Protein AF-0000000084360935 (afdb_homodimer)

Solvent-accessible surface area (backbone atoms only — not comparable to full-atom values): 9406 Å² total; per-residue (Å²): 77,41,56,68,52,48,27,50,50,26,14,70,74,56,75,43,52,61,69,54,22,44,42,40,55,52,29,51,56,48,50,53,49,52,37,34,48,72,71,38,45,38,44,32,87,41,52,25,34,38,35,65,45,81,39,73,58,44,78,46,63,41,91,85,79,63,49,80,38,82,40,71,56,43,40,39,69,42,61,46,68,18,66,53,43,36,51,57,45,86,76,42,57,67,53,49,28,52,50,26,13,70,73,56,76,42,51,62,66,55,22,44,40,42,54,52,27,50,54,48,52,53,48,51,36,34,49,72,70,38,44,37,45,31,87,43,54,26,34,39,36,65,44,81,40,72,57,45,77,46,60,40,91,85,80,60,51,80,38,83,39,73,56,42,40,39,66,43,61,46,68,17,66,54,43,35,51,58,45,86

Sequence (180 aa):
MNKNDLIAAVAASTDLSKTDATKAVDGVLDAITGSLKSGDEVRLVGFGTFSVAKRAASTGRNPRTGESIQIPASNQPKFKAGKALKDAVNMNKNDLIAAVAASTDLSKTDATKAVDGVLDAITGSLKSGDEVRLVGFGTFSVAKRAASTGRNPRTGESIQIPASNQPKFKAGKALKDAVN

Structure (mmCIF, N/CA/C/O backbone):
data_AF-0000000084360935-model_v1
#
loop_
_entity.id
_entity.type
_entity.pdbx_description
1 polymer 'DNA-binding protein HU'
#
loop_
_atom_site.group_PDB
_atom_site.id
_atom_site.type_symbol
_atom_site.label_atom_id
_atom_site.label_alt_id
_atom_site.label_comp_id
_atom_site.label_asym_id
_atom_site.label_entity_id
_atom_site.label_seq_id
_atom_site.pdbx_PDB_ins_code
_atom_site.Cartn_x
_atom_site.Cartn_y
_atom_site.Cartn_z
_atom_site.occupancy
_atom_site.B_iso_or_equiv
_atom_site.auth_seq_id
_atom_site.auth_comp_id
_atom_site.auth_asym_id
_atom_site.auth_atom_id
_atom_site.pdbx_PDB_model_num
ATOM 1 N N . MET A 1 1 ? 10.547 1.026 -9.688 1 96.56 1 MET A N 1
ATOM 2 C CA . MET A 1 1 ? 10.023 -0.28 -10.086 1 96.56 1 MET A CA 1
ATOM 3 C C . MET A 1 1 ? 8.602 -0.162 -10.609 1 96.56 1 MET A C 1
ATOM 5 O O . MET A 1 1 ? 7.754 0.483 -9.992 1 96.56 1 MET A O 1
ATOM 9 N N . ASN A 1 2 ? 8.352 -0.55 -11.805 1 98.38 2 ASN A N 1
ATOM 10 C CA . ASN A 1 2 ? 6.992 -0.608 -12.336 1 98.38 2 ASN A CA 1
ATOM 11 C C . ASN A 1 2 ? 6.41 -2.014 -12.219 1 98.38 2 ASN A C 1
ATOM 13 O O . ASN A 1 2 ? 7.027 -2.902 -11.633 1 98.38 2 ASN A O 1
ATOM 17 N N . LYS A 1 3 ? 5.176 -2.209 -12.742 1 98.56 3 LYS A N 1
ATOM 18 C CA . LYS A 1 3 ? 4.484 -3.482 -12.578 1 98.56 3 LYS A CA 1
ATOM 19 C C . LYS A 1 3 ? 5.285 -4.629 -13.195 1 98.56 3 LYS A C 1
ATOM 21 O O . LYS A 1 3 ? 5.406 -5.699 -12.594 1 98.56 3 LYS A O 1
ATOM 26 N N . ASN A 1 4 ? 5.75 -4.375 -14.367 1 98.31 4 ASN A N 1
ATOM 27 C CA . ASN A 1 4 ? 6.531 -5.414 -15.031 1 98.31 4 ASN A CA 1
ATOM 28 C C . ASN A 1 4 ? 7.789 -5.762 -14.242 1 98.31 4 ASN A C 1
ATOM 30 O O . ASN A 1 4 ? 8.18 -6.93 -14.172 1 98.31 4 ASN A O 1
ATOM 34 N N . ASP A 1 5 ? 8.492 -4.727 -13.742 1 98.62 5 ASP A N 1
ATOM 35 C CA . ASP A 1 5 ? 9.648 -4.961 -12.883 1 98.62 5 ASP A CA 1
ATOM 36 C C . ASP A 1 5 ? 9.266 -5.781 -11.656 1 98.62 5 ASP A C 1
ATOM 38 O O . ASP A 1 5 ? 10.008 -6.676 -11.242 1 98.62 5 ASP A O 1
ATOM 42 N N . LEU A 1 6 ? 8.086 -5.418 -11.047 1 98.75 6 LEU A N 1
ATOM 43 C CA . LEU A 1 6 ? 7.605 -6.145 -9.875 1 98.75 6 LEU A CA 1
ATOM 44 C C . LEU A 1 6 ? 7.355 -7.609 -10.211 1 98.75 6 LEU A C 1
ATOM 46 O O . LEU A 1 6 ? 7.766 -8.5 -9.461 1 98.75 6 LEU A O 1
ATOM 50 N N . ILE A 1 7 ? 6.754 -7.82 -11.367 1 98.69 7 ILE A N 1
ATOM 51 C CA . ILE A 1 7 ? 6.473 -9.18 -11.82 1 98.69 7 ILE A CA 1
ATOM 52 C C . ILE A 1 7 ? 7.781 -9.953 -11.977 1 98.69 7 ILE A C 1
ATOM 54 O O . ILE A 1 7 ? 7.891 -11.094 -11.523 1 98.69 7 ILE A O 1
ATOM 58 N N . ALA A 1 8 ? 8.727 -9.32 -12.562 1 98.31 8 ALA A N 1
ATOM 59 C CA . ALA A 1 8 ? 10.023 -9.953 -12.758 1 98.31 8 ALA A CA 1
ATOM 60 C C . ALA A 1 8 ? 10.695 -10.266 -11.43 1 98.31 8 ALA A C 1
ATOM 62 O O . ALA A 1 8 ? 11.297 -11.328 -11.258 1 98.31 8 ALA A O 1
ATOM 63 N N . ALA A 1 9 ? 10.664 -9.391 -10.516 1 98.12 9 ALA A N 1
ATOM 64 C CA . ALA A 1 9 ? 11.258 -9.586 -9.195 1 98.12 9 ALA A CA 1
ATOM 65 C C . ALA A 1 9 ? 10.602 -10.758 -8.461 1 98.12 9 ALA A C 1
ATOM 67 O O . ALA A 1 9 ? 11.281 -11.578 -7.848 1 98.12 9 ALA A O 1
ATOM 68 N N . VAL A 1 10 ? 9.266 -10.781 -8.531 1 98.31 10 VAL A N 1
ATOM 69 C CA . VAL A 1 10 ? 8.523 -11.859 -7.875 1 98.31 10 VAL A CA 1
ATOM 70 C C . VAL A 1 10 ? 8.883 -13.195 -8.516 1 98.31 10 VAL A C 1
ATOM 72 O O . VAL A 1 10 ? 9.156 -14.172 -7.816 1 98.31 10 VAL A O 1
ATOM 75 N N . ALA A 1 11 ? 8.883 -13.211 -9.828 1 98.12 11 ALA A N 1
ATOM 76 C CA . ALA A 1 11 ? 9.227 -14.453 -10.523 1 98.12 11 ALA A CA 1
ATOM 77 C C . ALA A 1 11 ? 10.617 -14.938 -10.125 1 98.12 11 ALA A C 1
ATOM 79 O O . ALA A 1 11 ? 10.812 -16.125 -9.859 1 98.12 11 ALA A O 1
ATOM 80 N N . ALA A 1 12 ? 11.562 -14.055 -10.008 1 97.25 12 ALA A N 1
ATOM 81 C CA . ALA A 1 12 ? 12.953 -14.383 -9.711 1 97.25 12 ALA A CA 1
ATOM 82 C C . ALA A 1 12 ? 13.109 -14.891 -8.281 1 97.25 12 ALA A C 1
ATOM 84 O O . ALA A 1 12 ? 13.891 -15.805 -8.016 1 97.25 12 ALA A O 1
ATOM 85 N N . SER A 1 13 ? 12.328 -14.375 -7.391 1 96.81 13 SER A N 1
ATOM 86 C CA . SER A 1 13 ? 12.539 -14.664 -5.973 1 96.81 13 SER A CA 1
ATOM 87 C C . SER A 1 13 ? 11.711 -15.867 -5.531 1 96.81 13 SER A C 1
ATOM 89 O O . SER A 1 13 ? 11.922 -16.406 -4.441 1 96.81 13 SER A O 1
ATOM 91 N N . THR A 1 14 ? 10.68 -16.359 -6.211 1 94.88 14 THR A N 1
ATOM 92 C CA . THR A 1 14 ? 9.758 -17.406 -5.758 1 94.88 14 THR A CA 1
ATOM 93 C C . THR A 1 14 ? 9.859 -18.641 -6.645 1 94.88 14 THR A C 1
ATOM 95 O O . THR A 1 14 ? 9.281 -19.672 -6.336 1 94.88 14 THR A O 1
ATOM 98 N N . ASP A 1 15 ? 10.492 -18.641 -7.777 1 89.62 15 ASP A N 1
ATOM 99 C CA . ASP A 1 15 ? 10.609 -19.719 -8.758 1 89.62 15 ASP A CA 1
ATOM 100 C C . ASP A 1 15 ? 9.289 -19.922 -9.508 1 89.62 15 ASP A C 1
ATOM 102 O O . ASP A 1 15 ? 8.977 -21.031 -9.945 1 89.62 15 ASP A O 1
ATOM 106 N N . LEU A 1 16 ? 8.406 -19.047 -9.469 1 96.44 16 LEU A N 1
ATOM 107 C CA . LEU A 1 16 ? 7.227 -19.031 -10.32 1 96.44 16 LEU A CA 1
ATOM 108 C C . LEU A 1 16 ? 7.586 -18.625 -11.742 1 96.44 16 LEU A C 1
ATOM 110 O O . LEU A 1 16 ? 8.531 -17.859 -11.953 1 96.44 16 LEU A O 1
ATOM 114 N N . SER A 1 17 ? 6.801 -19.188 -12.672 1 96.62 17 SER A N 1
ATOM 115 C CA . SER A 1 17 ? 6.941 -18.688 -14.039 1 96.62 17 SER A CA 1
ATOM 116 C C . SER A 1 17 ? 6.527 -17.234 -14.141 1 96.62 17 SER A C 1
ATOM 118 O O . SER A 1 17 ? 5.793 -16.734 -13.289 1 96.62 17 SER A O 1
ATOM 120 N N . LYS A 1 18 ? 6.984 -16.562 -15.141 1 97.19 18 LYS A N 1
ATOM 121 C CA . LYS A 1 18 ? 6.59 -15.172 -15.367 1 97.19 18 LYS A CA 1
ATOM 122 C C . LYS A 1 18 ? 5.074 -15.047 -15.492 1 97.19 18 LYS A C 1
ATOM 124 O O . LYS A 1 18 ? 4.484 -14.078 -15.016 1 97.19 18 LYS A O 1
ATOM 129 N N . THR A 1 19 ? 4.547 -16.016 -16.156 1 97.44 19 THR A N 1
ATOM 130 C CA . THR A 1 19 ? 3.098 -16.016 -16.344 1 97.44 19 THR A CA 1
ATOM 131 C C . THR A 1 19 ? 2.393 -16.109 -14.984 1 97.44 19 THR A C 1
ATOM 133 O O . THR A 1 19 ? 1.461 -15.352 -14.711 1 97.44 19 THR A O 1
ATOM 136 N N . ASP A 1 20 ? 2.807 -17 -14.148 1 97.25 20 ASP A N 1
ATOM 137 C CA . ASP A 1 20 ? 2.191 -17.172 -12.836 1 97.25 20 ASP A CA 1
ATOM 138 C C . ASP A 1 20 ? 2.443 -15.961 -11.945 1 97.25 20 ASP A C 1
ATOM 140 O O . ASP A 1 20 ? 1.569 -15.562 -11.172 1 97.25 20 ASP A O 1
ATOM 144 N N . ALA A 1 21 ? 3.65 -15.406 -12.031 1 98.19 21 ALA A N 1
ATOM 145 C CA . ALA A 1 21 ? 3.955 -14.188 -11.297 1 98.19 21 ALA A CA 1
ATOM 146 C C . ALA A 1 21 ? 3.031 -13.047 -11.719 1 98.19 21 ALA A C 1
ATOM 148 O O . ALA A 1 21 ? 2.588 -12.258 -10.883 1 98.19 21 ALA A O 1
ATOM 149 N N . THR A 1 22 ? 2.762 -12.992 -13.023 1 98.44 22 THR A N 1
ATOM 150 C CA . THR A 1 22 ? 1.846 -11.977 -13.531 1 98.44 22 THR A CA 1
ATOM 151 C C . THR A 1 22 ? 0.454 -12.156 -12.93 1 98.44 22 THR A C 1
ATOM 153 O O . THR A 1 22 ? -0.138 -11.195 -12.43 1 98.44 22 THR A O 1
ATOM 156 N N . LYS A 1 23 ? -0.028 -13.375 -12.953 1 98 23 LYS A N 1
ATOM 157 C CA . LYS A 1 23 ? -1.333 -13.672 -12.367 1 98 23 LYS A CA 1
ATOM 158 C C . LYS A 1 23 ? -1.372 -13.312 -10.891 1 98 23 LYS A C 1
ATOM 160 O O . LYS A 1 23 ? -2.361 -12.758 -10.406 1 98 23 LYS A O 1
ATOM 165 N N . ALA A 1 24 ? -0.32 -13.648 -10.203 1 97.88 24 ALA A N 1
ATOM 166 C CA . ALA A 1 24 ? -0.269 -13.438 -8.758 1 97.88 24 ALA A CA 1
ATOM 167 C C . ALA A 1 24 ? -0.246 -11.953 -8.414 1 97.88 24 ALA A C 1
ATOM 169 O O . ALA A 1 24 ? -0.979 -11.5 -7.535 1 97.88 24 ALA A O 1
ATOM 170 N N . VAL A 1 25 ? 0.626 -11.188 -9.086 1 98.62 25 VAL A N 1
ATOM 171 C CA . VAL A 1 25 ? 0.722 -9.75 -8.836 1 98.62 25 VAL A CA 1
ATOM 172 C C . VAL A 1 25 ? -0.626 -9.086 -9.117 1 98.62 25 VAL A C 1
ATOM 174 O O . VAL A 1 25 ? -1.138 -8.336 -8.281 1 98.62 25 VAL A O 1
ATOM 177 N N . ASP A 1 26 ? -1.236 -9.43 -10.242 1 98.38 26 ASP A N 1
ATOM 178 C CA . ASP A 1 26 ? -2.557 -8.891 -10.555 1 98.38 26 ASP A CA 1
ATOM 179 C C . ASP A 1 26 ? -3.586 -9.32 -9.516 1 98.38 26 ASP A C 1
ATOM 181 O O . ASP A 1 26 ? -4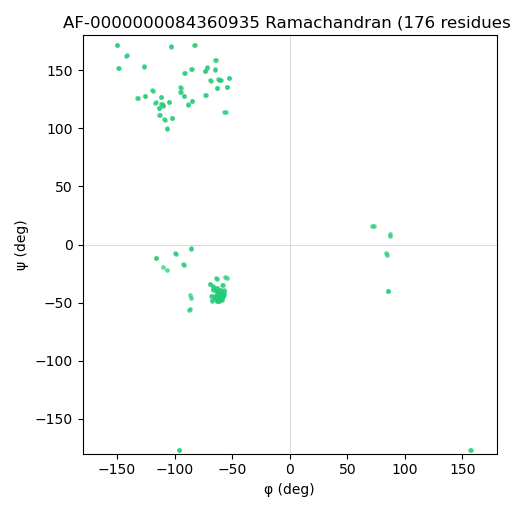.441 -8.523 -9.117 1 98.38 26 ASP A O 1
ATOM 185 N N . GLY A 1 27 ? -3.49 -10.594 -9.109 1 98.38 27 GLY A N 1
ATOM 186 C CA . GLY A 1 27 ? -4.395 -11.109 -8.094 1 98.38 27 GLY A CA 1
ATOM 187 C C . GLY A 1 27 ? -4.305 -10.359 -6.777 1 98.38 27 GLY A C 1
ATOM 188 O O . GLY A 1 27 ? -5.324 -10.117 -6.129 1 98.38 27 GLY A O 1
ATOM 189 N N . VAL A 1 28 ? -3.086 -10.039 -6.344 1 98.75 28 VAL A N 1
ATOM 190 C CA . VAL A 1 28 ? -2.873 -9.305 -5.102 1 98.75 28 VAL A CA 1
ATOM 191 C C . VAL A 1 28 ? -3.504 -7.918 -5.207 1 98.75 28 VAL A C 1
ATOM 193 O O . VAL A 1 28 ? -4.27 -7.508 -4.328 1 98.75 28 VAL A O 1
ATOM 196 N N . LEU A 1 29 ? -3.225 -7.203 -6.316 1 98.75 29 LEU A N 1
ATOM 197 C CA . LEU A 1 29 ? -3.748 -5.852 -6.5 1 98.75 29 LEU A CA 1
ATOM 198 C C . LEU A 1 29 ? -5.27 -5.867 -6.582 1 98.75 29 LEU A C 1
ATOM 200 O O . LEU A 1 29 ? -5.938 -5.023 -5.98 1 98.75 29 LEU A O 1
ATOM 204 N N . ASP A 1 30 ? -5.824 -6.855 -7.254 1 98.44 30 ASP A N 1
ATOM 205 C CA . ASP A 1 30 ? -7.27 -6.977 -7.398 1 98.44 30 ASP A CA 1
ATOM 206 C C . ASP A 1 30 ? -7.934 -7.297 -6.059 1 98.44 30 ASP A C 1
ATOM 208 O O . ASP A 1 30 ? -9 -6.77 -5.75 1 98.44 30 ASP A O 1
ATOM 212 N N . ALA A 1 31 ? -7.344 -8.211 -5.332 1 98.56 31 ALA A N 1
ATOM 213 C CA . ALA A 1 31 ? -7.914 -8.602 -4.043 1 98.56 31 ALA A CA 1
ATOM 214 C C . ALA A 1 31 ? -7.941 -7.426 -3.074 1 98.56 31 ALA A C 1
ATOM 216 O O . ALA A 1 31 ? -8.93 -7.223 -2.363 1 98.56 31 ALA A O 1
ATOM 217 N N . ILE A 1 32 ? -6.863 -6.621 -3.033 1 98.81 32 ILE A N 1
ATOM 218 C CA . ILE A 1 32 ? -6.824 -5.449 -2.168 1 98.81 32 ILE A CA 1
ATOM 219 C C . ILE A 1 32 ? -7.883 -4.441 -2.615 1 98.81 32 ILE A C 1
ATOM 221 O O . ILE A 1 32 ? -8.648 -3.93 -1.796 1 98.81 32 ILE A O 1
ATOM 225 N N . THR A 1 33 ? -7.934 -4.238 -3.961 1 98.75 33 THR A N 1
ATOM 226 C CA . THR A 1 33 ? -8.914 -3.314 -4.512 1 98.75 33 THR A CA 1
ATOM 227 C C . THR A 1 33 ? -10.336 -3.754 -4.152 1 98.75 33 THR A C 1
ATOM 229 O O . THR A 1 33 ? -11.148 -2.939 -3.719 1 98.75 33 THR A O 1
ATOM 232 N N . GLY A 1 34 ? -10.617 -5.012 -4.336 1 98.38 34 GLY A N 1
ATOM 233 C CA . GLY A 1 34 ? -11.93 -5.547 -4.02 1 98.38 34 GLY A CA 1
ATOM 234 C C . GLY A 1 34 ? -12.312 -5.375 -2.562 1 98.38 34 GLY A C 1
ATOM 235 O O . GLY A 1 34 ? -13.453 -5.027 -2.248 1 98.38 34 GLY A O 1
ATOM 236 N N . SER A 1 35 ? -11.398 -5.695 -1.677 1 98.62 35 SER A N 1
ATOM 237 C CA . SER A 1 35 ? -11.648 -5.539 -0.246 1 98.62 35 SER A CA 1
ATOM 238 C C . SER A 1 35 ? -11.977 -4.094 0.105 1 98.62 35 SER A C 1
ATOM 240 O O . SER A 1 35 ? -12.938 -3.828 0.826 1 98.62 35 SER A O 1
ATOM 242 N N . LEU A 1 36 ? -11.211 -3.111 -0.412 1 98.62 36 LEU A N 1
ATOM 243 C CA . LEU A 1 36 ? -11.422 -1.697 -0.126 1 98.62 36 LEU A CA 1
ATOM 244 C C . LEU A 1 36 ? -12.75 -1.218 -0.718 1 98.62 36 LEU A C 1
ATOM 246 O O . LEU A 1 36 ? -13.43 -0.381 -0.124 1 98.62 36 LEU A O 1
ATOM 250 N N . LYS A 1 37 ? -13.07 -1.756 -1.896 1 98.06 37 LYS A N 1
ATOM 251 C CA . LYS A 1 37 ? -14.344 -1.42 -2.523 1 98.06 37 LYS A CA 1
ATOM 252 C C . LYS A 1 37 ? -15.516 -1.772 -1.611 1 98.06 37 LYS A C 1
ATOM 254 O O . LYS A 1 37 ? -16.516 -1.058 -1.577 1 98.06 37 LYS A O 1
ATOM 259 N N . SER A 1 38 ? -15.32 -2.834 -0.901 1 97.12 38 SER A N 1
ATOM 260 C CA . SER A 1 38 ? -16.375 -3.312 -0.011 1 97.12 38 SER A CA 1
ATOM 261 C C . SER A 1 38 ? -16.312 -2.611 1.343 1 97.12 38 SER A C 1
ATOM 263 O O . SER A 1 38 ? -17.109 -2.916 2.24 1 97.12 38 SER A O 1
ATOM 265 N N . GLY A 1 39 ? -15.312 -1.753 1.528 1 95.94 39 GLY A N 1
ATOM 266 C CA . GLY A 1 39 ? -15.172 -1.011 2.77 1 95.94 39 GLY A CA 1
ATOM 267 C C . GLY A 1 39 ? -14.383 -1.765 3.83 1 95.94 39 GLY A C 1
ATOM 268 O O . GLY A 1 39 ? -14.336 -1.345 4.988 1 95.94 39 GLY A O 1
ATOM 269 N N . ASP A 1 40 ? -13.805 -2.916 3.436 1 97.56 40 ASP A N 1
ATOM 270 C CA . ASP A 1 40 ? -13.039 -3.736 4.371 1 97.56 40 ASP A CA 1
ATOM 271 C C . ASP A 1 40 ? -11.562 -3.348 4.363 1 97.56 40 ASP A C 1
ATOM 273 O O . ASP A 1 40 ? -11.008 -3.01 3.312 1 97.56 40 ASP A O 1
ATOM 277 N N . GLU A 1 41 ? -10.914 -3.475 5.5 1 98.5 41 GLU A N 1
ATOM 278 C CA . GLU A 1 41 ? -9.484 -3.219 5.605 1 98.5 41 GLU A CA 1
ATOM 279 C C . GLU A 1 41 ? -8.672 -4.457 5.23 1 98.5 41 GLU A C 1
ATOM 281 O O . GLU A 1 41 ? -9.164 -5.582 5.328 1 98.5 41 GLU A O 1
ATOM 286 N N . VAL A 1 42 ? -7.488 -4.195 4.727 1 98.88 42 VAL A N 1
ATOM 287 C CA . VAL A 1 42 ? -6.5 -5.246 4.492 1 98.88 42 VAL A CA 1
ATOM 288 C C . VAL A 1 42 ? -5.309 -5.051 5.422 1 98.88 42 VAL A C 1
ATOM 290 O O . VAL A 1 42 ? -4.57 -4.07 5.301 1 98.88 42 VAL A O 1
ATOM 293 N N . ARG A 1 43 ? -5.207 -5.977 6.348 1 98.88 43 ARG A N 1
ATOM 294 C CA . ARG A 1 43 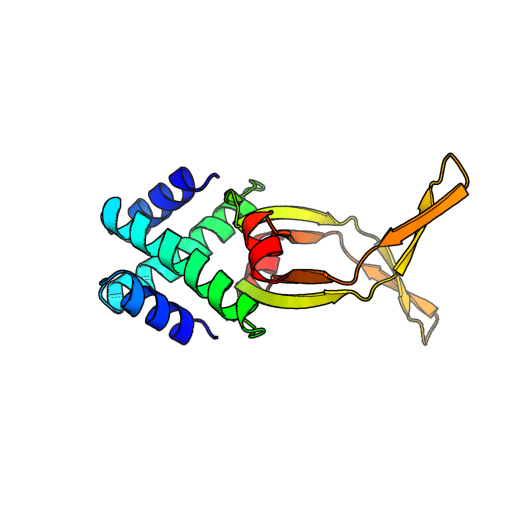? -4.152 -5.855 7.352 1 98.88 43 ARG A CA 1
ATOM 295 C C . ARG A 1 43 ? -3.061 -6.895 7.121 1 98.88 43 ARG A C 1
ATOM 297 O O . ARG A 1 43 ? -3.268 -8.086 7.363 1 98.88 43 ARG A O 1
ATOM 304 N N . LEU A 1 44 ? -1.941 -6.441 6.656 1 98.81 44 LEU A N 1
ATOM 305 C CA . LEU A 1 44 ? -0.77 -7.285 6.441 1 98.81 44 LEU A CA 1
ATOM 306 C C . LEU A 1 44 ? 0.298 -7.012 7.496 1 98.81 44 LEU A C 1
ATOM 308 O O . LEU A 1 44 ? 1.061 -6.051 7.375 1 98.81 44 LEU A O 1
ATOM 312 N N . VAL A 1 45 ? 0.338 -7.867 8.477 1 97.62 45 VAL A N 1
ATOM 313 C CA . VAL A 1 45 ? 1.185 -7.656 9.648 1 97.62 45 VAL A CA 1
ATOM 314 C C . VAL A 1 45 ? 2.627 -7.422 9.203 1 97.62 45 VAL A C 1
ATOM 316 O O . VAL A 1 45 ? 3.152 -8.156 8.367 1 97.62 45 VAL A O 1
ATOM 319 N N . GLY A 1 46 ? 3.27 -6.398 9.828 1 98.19 46 GLY A N 1
ATOM 320 C CA . GLY A 1 46 ? 4.637 -6.031 9.484 1 98.19 46 GLY A CA 1
ATOM 321 C C . GLY A 1 46 ? 4.727 -5.082 8.305 1 98.19 46 GLY A C 1
ATOM 322 O O . GLY A 1 46 ? 5.562 -4.176 8.297 1 98.19 46 GLY A O 1
ATOM 323 N N . PHE A 1 47 ? 3.885 -5.312 7.277 1 98.69 47 PHE A N 1
ATOM 324 C CA . PHE A 1 47 ? 3.938 -4.531 6.047 1 98.69 47 PHE A CA 1
ATOM 325 C C . PHE A 1 47 ? 3.092 -3.271 6.168 1 98.69 47 PHE A C 1
ATOM 327 O O . PHE A 1 47 ? 3.594 -2.16 5.98 1 98.69 47 PHE A O 1
ATOM 334 N N . GLY A 1 48 ? 1.78 -3.527 6.52 1 98.81 48 GLY A N 1
ATOM 335 C CA . GLY A 1 48 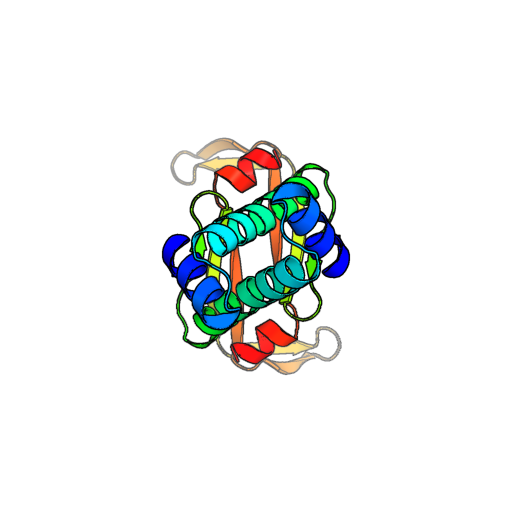? 0.936 -2.357 6.691 1 98.81 48 GLY A CA 1
ATOM 336 C C . GLY A 1 48 ? -0.541 -2.654 6.516 1 98.81 48 GLY A C 1
ATOM 337 O O . GLY A 1 48 ? -0.932 -3.814 6.363 1 98.81 48 GLY A O 1
ATOM 338 N N . THR A 1 49 ? -1.344 -1.588 6.598 1 98.94 49 THR A N 1
ATOM 339 C CA . THR A 1 49 ? -2.797 -1.706 6.527 1 98.94 49 THR A CA 1
ATOM 340 C C . THR A 1 49 ? -3.359 -0.802 5.434 1 98.94 49 THR A C 1
ATOM 342 O O . THR A 1 49 ? -3.01 0.378 5.355 1 98.94 49 THR A O 1
ATOM 345 N N . PHE A 1 50 ? -4.145 -1.335 4.559 1 98.88 50 PHE A N 1
ATOM 346 C CA . PHE A 1 50 ? -4.945 -0.575 3.605 1 98.88 50 PHE A CA 1
ATOM 347 C C . PHE A 1 50 ? -6.359 -0.355 4.141 1 98.88 50 PHE A C 1
ATOM 349 O O . PHE A 1 50 ? -6.977 -1.278 4.676 1 98.88 50 PHE A O 1
ATOM 356 N N . SER A 1 51 ? -6.852 0.79 4.027 1 98.75 51 SER A N 1
ATOM 357 C CA . SER A 1 51 ? -8.203 1.12 4.453 1 98.75 51 SER A CA 1
ATOM 358 C C . SER A 1 51 ? -8.789 2.244 3.604 1 98.75 51 SER A C 1
ATOM 360 O O . SER A 1 51 ? -8.125 2.762 2.703 1 98.75 51 SER A O 1
ATOM 362 N N . VAL A 1 52 ? -10.078 2.512 3.803 1 98.56 52 VAL A N 1
ATOM 363 C CA . VAL A 1 52 ? -10.758 3.6 3.107 1 98.56 52 VAL A CA 1
ATOM 364 C C . VAL A 1 52 ? -11.117 4.699 4.102 1 98.56 52 VAL A C 1
ATOM 366 O O . VAL A 1 52 ? -11.75 4.438 5.125 1 98.56 52 VAL A O 1
ATOM 369 N N . ALA A 1 53 ? -10.609 5.863 3.846 1 97.62 53 ALA A N 1
ATOM 370 C CA . ALA A 1 53 ? -10.984 7.023 4.645 1 97.62 53 ALA A CA 1
ATOM 371 C C . ALA A 1 53 ? -12.117 7.805 3.98 1 97.62 53 ALA A C 1
ATOM 373 O O . ALA A 1 53 ? -12.062 8.086 2.783 1 97.62 53 ALA A O 1
ATOM 374 N N . LYS A 1 54 ? -13.156 8.133 4.727 1 96.81 54 LYS A N 1
ATOM 375 C CA . LYS A 1 54 ? -14.258 8.938 4.219 1 96.81 54 LYS A CA 1
ATOM 376 C C . LYS A 1 54 ? -13.984 10.43 4.402 1 96.81 54 LYS A C 1
ATOM 378 O O . LYS A 1 54 ? -13.641 10.875 5.5 1 96.81 54 LYS A O 1
ATOM 383 N N . ARG A 1 55 ? -13.992 11.039 3.246 1 95.69 55 ARG A N 1
ATOM 384 C CA . ARG A 1 55 ? -13.828 12.484 3.266 1 95.69 55 ARG A CA 1
ATOM 385 C C . ARG A 1 55 ? -15.156 13.188 2.994 1 95.69 55 ARG A C 1
ATOM 387 O O . ARG A 1 55 ? -15.805 12.938 1.975 1 95.69 55 ARG A O 1
ATOM 394 N N . ALA A 1 56 ? -15.578 14.023 3.898 1 96.5 56 ALA A N 1
ATOM 395 C CA . ALA A 1 56 ? -16.844 14.742 3.762 1 96.5 56 ALA A CA 1
ATOM 396 C C . ALA A 1 56 ? -16.75 15.828 2.693 1 96.5 56 ALA A C 1
ATOM 398 O O . ALA A 1 56 ? -15.656 16.344 2.414 1 96.5 56 ALA A O 1
ATOM 399 N N . ALA A 1 57 ? -17.969 16.078 2.123 1 96.62 57 ALA A N 1
ATOM 400 C CA . ALA A 1 57 ? -18.016 17.219 1.215 1 96.62 57 ALA A CA 1
ATOM 401 C C . ALA A 1 57 ? -17.641 18.516 1.934 1 96.62 57 ALA A C 1
ATOM 403 O O . ALA A 1 57 ? -17.906 18.672 3.127 1 96.62 57 ALA A O 1
ATOM 404 N N . SER A 1 58 ? -16.938 19.281 1.202 1 95.94 58 SER A N 1
ATOM 405 C CA . SER A 1 58 ? -16.531 20.562 1.764 1 95.94 58 SER A CA 1
ATOM 406 C C . SER A 1 58 ? -16.594 21.672 0.716 1 95.94 58 SER A C 1
ATOM 408 O O . SER A 1 58 ? -16.953 21.422 -0.436 1 95.94 58 SER A O 1
ATOM 410 N N . THR A 1 59 ? -16.578 22.875 1.265 1 94.62 59 THR A N 1
ATOM 411 C CA . THR A 1 59 ? -16.562 24.031 0.361 1 94.62 59 THR A CA 1
ATOM 412 C C . THR A 1 59 ? -15.242 24.781 0.48 1 94.62 59 THR A C 1
ATOM 414 O O . THR A 1 59 ? -14.797 25.094 1.587 1 94.62 59 THR A O 1
ATOM 417 N N . GLY A 1 60 ? -14.531 24.781 -0.679 1 92.88 60 GLY A N 1
ATOM 418 C CA . GLY A 1 60 ? -13.32 25.578 -0.725 1 92.88 60 GLY A CA 1
ATOM 419 C C . GLY A 1 60 ? -13.492 26.875 -1.491 1 92.88 60 GLY A C 1
ATOM 420 O O . GLY A 1 60 ? -14.609 27.219 -1.891 1 92.88 60 GLY A O 1
ATOM 421 N N . ARG A 1 61 ? -12.352 27.781 -1.348 1 93.5 61 ARG A N 1
ATOM 422 C CA . ARG A 1 61 ? -12.367 29.016 -2.105 1 93.5 61 ARG A CA 1
ATOM 423 C C . ARG A 1 61 ? -11.188 29.094 -3.068 1 93.5 61 ARG A C 1
ATOM 425 O O . ARG A 1 61 ? -10.094 28.594 -2.764 1 93.5 61 ARG A O 1
ATOM 432 N N . ASN A 1 62 ? -11.344 29.453 -4.402 1 93.19 62 ASN A N 1
ATOM 433 C CA . ASN A 1 62 ? -10.25 29.75 -5.328 1 93.19 62 ASN A CA 1
ATOM 434 C C . ASN A 1 62 ? -9.344 30.844 -4.793 1 93.19 62 ASN A C 1
ATOM 436 O O . ASN A 1 62 ? -9.797 31.969 -4.559 1 93.19 62 ASN A O 1
ATOM 440 N N . PRO A 1 63 ? -8.102 30.484 -4.5 1 90.69 63 PRO A N 1
ATOM 441 C CA . PRO A 1 63 ? -7.215 31.484 -3.887 1 90.69 63 PRO A CA 1
ATOM 442 C C . PRO A 1 63 ? -7.094 32.75 -4.719 1 90.69 63 PRO A C 1
ATOM 444 O O . PRO A 1 63 ? -6.816 33.844 -4.172 1 90.69 63 PRO A O 1
ATOM 447 N N . ARG A 1 64 ? -7.27 32.562 -5.984 1 95 64 ARG A N 1
ATOM 448 C CA . ARG A 1 64 ? -7.062 33.688 -6.891 1 95 64 ARG A CA 1
ATOM 449 C C . ARG A 1 64 ? -8.328 34.5 -7.023 1 95 64 ARG A C 1
ATOM 451 O O . ARG A 1 64 ? -8.273 35.75 -7.023 1 95 64 ARG A O 1
ATOM 458 N N . THR A 1 65 ? -9.547 34.094 -7.168 1 94.56 65 THR A N 1
ATOM 459 C CA . THR A 1 65 ? -10.766 34.812 -7.527 1 94.56 65 THR A CA 1
ATOM 460 C C . THR A 1 65 ? -11.695 34.906 -6.324 1 94.56 65 THR A C 1
ATOM 462 O O . THR A 1 65 ? -12.633 35.719 -6.336 1 94.56 65 THR A O 1
ATOM 465 N N . GLY A 1 66 ? -11.562 34.094 -5.316 1 93.25 66 GLY A N 1
ATOM 466 C CA . GLY A 1 66 ? -12.414 34.062 -4.145 1 93.25 66 GLY A CA 1
ATOM 467 C C . GLY A 1 66 ? -13.688 33.25 -4.352 1 93.25 66 GLY A C 1
ATOM 468 O O . GLY A 1 66 ? -14.492 33.125 -3.43 1 93.25 66 GLY A O 1
ATOM 469 N N . GLU A 1 67 ? -13.945 32.812 -5.582 1 94.06 67 GLU A N 1
ATOM 470 C CA . GLU A 1 67 ? -15.148 32.062 -5.883 1 94.06 67 GLU A CA 1
ATOM 471 C C . GLU A 1 67 ? -15.172 30.734 -5.102 1 94.06 67 GLU A C 1
ATOM 473 O O . GLU A 1 67 ? -14.141 30.109 -4.914 1 94.06 67 GLU A O 1
ATOM 478 N N . SER A 1 68 ? -16.5 30.375 -4.629 1 94.25 68 SER A N 1
ATOM 479 C CA . SER A 1 68 ? -16.688 29.125 -3.893 1 94.25 68 SER A CA 1
ATOM 480 C C . SER A 1 68 ? -16.594 27.922 -4.82 1 94.25 68 SER A C 1
ATOM 482 O O . SER A 1 68 ? -17.125 27.953 -5.934 1 94.25 68 SER A O 1
ATOM 484 N N . ILE A 1 69 ? -15.734 26.938 -4.434 1 94.12 69 ILE A N 1
ATOM 485 C CA . ILE A 1 69 ? -15.641 25.656 -5.125 1 94.12 69 ILE A CA 1
ATOM 486 C C . ILE A 1 69 ? -16.156 24.547 -4.219 1 94.12 69 ILE A C 1
ATOM 488 O O . ILE A 1 69 ? -15.773 24.453 -3.053 1 94.12 69 ILE A O 1
ATOM 492 N N . GLN A 1 70 ? -17.109 23.766 -4.785 1 94.44 70 GLN A N 1
ATOM 493 C CA . GLN A 1 70 ? -17.641 22.625 -4.047 1 94.44 70 GLN A CA 1
ATOM 494 C C . GLN A 1 70 ? -16.75 21.391 -4.23 1 94.44 70 GLN A C 1
ATOM 496 O O . GLN A 1 70 ? -16.453 21 -5.359 1 94.44 70 GLN A O 1
ATOM 501 N N . ILE A 1 71 ? -16.281 20.844 -3.115 1 93.38 71 ILE A N 1
ATOM 502 C CA . ILE A 1 71 ? -15.539 19.594 -3.109 1 93.38 71 ILE A CA 1
ATOM 503 C C . ILE A 1 71 ? -16.438 18.453 -2.641 1 93.38 71 ILE A C 1
ATOM 505 O O . ILE A 1 71 ? -16.859 18.406 -1.479 1 93.38 71 ILE A O 1
ATOM 509 N N . PRO A 1 72 ? -16.766 17.641 -3.566 1 95.19 72 PRO A N 1
ATOM 510 C CA . PRO A 1 72 ? -17.703 16.562 -3.201 1 95.19 72 PRO A CA 1
ATOM 511 C C . PRO A 1 72 ? -17.109 15.594 -2.176 1 95.19 72 PRO A C 1
ATOM 513 O O . PRO A 1 72 ? -15.891 15.492 -2.055 1 95.19 72 PRO A O 1
ATOM 516 N N . ALA A 1 73 ? -18.016 15.031 -1.369 1 97.19 73 ALA A N 1
ATOM 517 C CA . ALA A 1 73 ? -17.594 13.938 -0.511 1 97.19 73 ALA A CA 1
ATOM 518 C C . ALA A 1 73 ? -16.891 12.844 -1.323 1 97.19 73 ALA A C 1
ATOM 520 O O . ALA A 1 73 ? -17.219 12.641 -2.498 1 97.19 73 ALA A O 1
ATOM 521 N N . SER A 1 74 ? -15.852 12.242 -0.696 1 96.88 74 SER A N 1
ATOM 522 C CA . SER A 1 74 ? -15.148 11.18 -1.415 1 96.88 74 SER A CA 1
ATOM 523 C C . SER A 1 74 ? -14.594 10.133 -0.454 1 96.88 74 SER A C 1
ATOM 525 O O . SER A 1 74 ? -14.453 10.398 0.743 1 96.88 74 SER A O 1
ATOM 527 N N . ASN A 1 75 ? -14.477 8.914 -0.951 1 97.69 75 ASN A N 1
ATOM 528 C CA . ASN A 1 75 ? -13.719 7.852 -0.292 1 97.69 75 ASN A CA 1
ATOM 529 C C . ASN A 1 75 ? -12.273 7.809 -0.779 1 97.69 75 ASN A C 1
ATOM 531 O O . ASN A 1 75 ? -12.023 7.84 -1.984 1 97.69 75 ASN A O 1
ATOM 535 N N . GLN A 1 76 ? -11.391 7.824 0.187 1 97.5 76 GLN A N 1
ATOM 536 C CA . GLN A 1 76 ? -9.984 7.828 -0.181 1 97.5 76 GLN A CA 1
ATOM 537 C C . GLN A 1 76 ? -9.281 6.562 0.315 1 97.5 76 GLN A C 1
ATOM 539 O O . GLN A 1 76 ? -9.289 6.273 1.514 1 97.5 76 GLN A O 1
ATOM 544 N N . PRO A 1 77 ? -8.664 5.762 -0.589 1 98.62 77 PRO A N 1
ATOM 545 C CA . PRO A 1 77 ? -7.801 4.68 -0.108 1 98.62 77 PRO A CA 1
ATOM 546 C C . PRO A 1 77 ? -6.594 5.195 0.669 1 98.62 77 PRO A C 1
ATOM 548 O O . PRO A 1 77 ? -5.945 6.156 0.247 1 98.62 77 PRO A O 1
ATOM 551 N N . LYS A 1 78 ? -6.305 4.578 1.812 1 98 78 LYS A N 1
ATOM 552 C CA . LYS A 1 78 ? -5.176 4.93 2.67 1 98 78 LYS A CA 1
ATOM 553 C C . LYS A 1 78 ? -4.309 3.713 2.967 1 98 78 LYS A C 1
ATOM 555 O O . LYS A 1 78 ? -4.785 2.578 2.924 1 98 78 LYS A O 1
ATOM 560 N N . PHE A 1 79 ? -3.059 4.008 3.225 1 98.81 79 PHE A N 1
ATOM 561 C CA . PHE A 1 79 ? -2.115 2.979 3.65 1 98.81 79 PHE A CA 1
ATOM 562 C C . PHE A 1 79 ? -1.324 3.441 4.867 1 98.81 79 PHE A C 1
ATOM 564 O O . PHE A 1 79 ? -0.767 4.543 4.871 1 98.81 79 PHE A O 1
ATOM 571 N N . LYS A 1 80 ? -1.37 2.619 5.867 1 98.44 80 LYS A N 1
ATOM 572 C CA . LYS A 1 80 ? -0.533 2.828 7.047 1 98.44 80 LYS A CA 1
ATOM 573 C C . LYS A 1 80 ? 0.567 1.775 7.133 1 98.44 80 LYS A C 1
ATOM 575 O O . LYS A 1 80 ? 0.284 0.588 7.305 1 98.44 80 LYS A O 1
ATOM 580 N N . ALA A 1 81 ? 1.799 2.213 7.117 1 98.75 81 ALA A N 1
ATOM 581 C CA . ALA A 1 81 ? 2.928 1.286 7.109 1 98.75 81 ALA A CA 1
ATOM 582 C C . ALA A 1 81 ? 3.041 0.552 8.445 1 98.75 81 ALA A C 1
ATOM 584 O O . ALA A 1 81 ? 2.842 1.146 9.508 1 98.75 81 ALA A O 1
ATOM 585 N N . GLY A 1 82 ? 3.381 -0.712 8.328 1 98.44 82 GLY A N 1
ATOM 586 C CA . GLY A 1 82 ? 3.625 -1.511 9.523 1 98.44 82 GLY A CA 1
ATOM 587 C C . GLY A 1 82 ? 5.023 -1.341 10.078 1 98.44 82 GLY A C 1
ATOM 588 O O . GLY A 1 82 ? 5.887 -0.735 9.438 1 98.44 82 GLY A O 1
ATOM 589 N N . LYS A 1 83 ? 5.242 -1.883 11.211 1 98 83 LYS A N 1
ATOM 590 C CA . LYS A 1 83 ? 6.496 -1.69 11.93 1 98 83 LYS A CA 1
ATOM 591 C C . LYS A 1 83 ? 7.676 -2.23 11.125 1 98 83 LYS A C 1
ATOM 593 O O . LYS A 1 83 ? 8.719 -1.582 11.031 1 98 83 LYS A O 1
ATOM 598 N N . ALA A 1 84 ? 7.547 -3.439 10.617 1 98.44 84 ALA A N 1
ATOM 599 C CA . ALA A 1 84 ? 8.656 -4.066 9.906 1 98.44 84 ALA A CA 1
ATOM 600 C C . ALA A 1 84 ? 9.031 -3.268 8.664 1 98.44 84 ALA A C 1
ATOM 602 O O . ALA A 1 84 ? 10.219 -3.133 8.336 1 98.44 84 ALA A O 1
ATOM 603 N N . LEU A 1 85 ? 8.055 -2.785 7.949 1 98.69 85 LEU A N 1
ATOM 604 C CA . LEU A 1 85 ? 8.328 -1.967 6.773 1 98.69 85 LEU A CA 1
ATOM 605 C C . LEU A 1 85 ? 9 -0.657 7.168 1 98.69 85 LEU A C 1
ATOM 607 O O . LEU A 1 85 ? 9.969 -0.229 6.527 1 98.69 85 LEU A O 1
ATOM 611 N N . LYS A 1 86 ? 8.484 0.008 8.211 1 98.19 86 LYS A N 1
ATOM 612 C CA . LYS A 1 86 ? 9.094 1.234 8.711 1 98.19 86 LYS A CA 1
ATOM 613 C C . LYS A 1 86 ? 10.547 0.996 9.117 1 98.19 86 LYS A C 1
ATOM 615 O O . LYS A 1 86 ? 11.43 1.798 8.789 1 98.19 86 LYS A O 1
ATOM 620 N N . ASP A 1 87 ? 10.812 -0.105 9.812 1 98 87 ASP A N 1
ATOM 621 C CA . ASP A 1 87 ? 12.164 -0.444 10.227 1 98 87 ASP A CA 1
ATOM 622 C C . ASP A 1 87 ? 13.07 -0.684 9.016 1 98 87 ASP A C 1
ATOM 624 O O . ASP A 1 87 ? 14.25 -0.33 9.031 1 98 87 ASP A O 1
ATOM 628 N N . ALA A 1 88 ? 12.539 -1.271 8.039 1 98.06 88 ALA A N 1
ATOM 629 C CA . ALA A 1 88 ? 13.312 -1.623 6.848 1 98.06 88 ALA A CA 1
ATOM 630 C C . ALA A 1 88 ? 13.836 -0.375 6.145 1 98.06 88 ALA A C 1
ATOM 632 O O . ALA A 1 88 ? 14.891 -0.411 5.512 1 98.06 88 ALA A O 1
ATOM 633 N N . VAL A 1 89 ? 13.109 0.719 6.266 1 98 89 VAL A N 1
ATOM 634 C CA . VAL A 1 89 ? 13.508 1.893 5.496 1 98 89 VAL A CA 1
ATOM 635 C C . VAL A 1 89 ? 14.297 2.852 6.387 1 98 89 VAL A C 1
ATOM 637 O O . VAL A 1 89 ? 14.656 3.951 5.957 1 98 89 VAL A O 1
ATOM 640 N N . ASN A 1 90 ? 14.344 2.568 7.652 1 95.75 90 ASN A N 1
ATOM 641 C CA . ASN A 1 90 ? 15.109 3.395 8.578 1 95.75 90 ASN A CA 1
ATOM 642 C C . ASN A 1 90 ? 16.375 2.682 9.047 1 95.75 90 ASN A C 1
ATOM 644 O O . ASN A 1 90 ? 16.422 1.451 9.078 1 95.75 90 ASN A O 1
ATOM 648 N N . MET B 1 1 ? -9.438 -8.234 5.816 1 96.69 1 MET B N 1
ATOM 649 C CA . MET B 1 1 ? -8.656 -9.273 5.164 1 96.69 1 MET B CA 1
ATOM 650 C C . MET B 1 1 ? -7.238 -9.32 5.727 1 96.69 1 MET B C 1
ATOM 652 O O . MET B 1 1 ? -6.582 -8.289 5.855 1 96.69 1 MET B O 1
ATOM 656 N N . ASN B 1 2 ? -6.828 -10.422 6.262 1 98.38 2 ASN B N 1
ATOM 657 C CA . ASN B 1 2 ? -5.445 -10.594 6.684 1 98.38 2 ASN B CA 1
ATOM 658 C C . ASN B 1 2 ? -4.621 -11.312 5.613 1 98.38 2 ASN B C 1
ATOM 660 O O . ASN B 1 2 ? -5.113 -11.57 4.516 1 98.38 2 ASN B O 1
ATOM 664 N N . LYS B 1 3 ? -3.33 -11.594 5.918 1 98.56 3 LYS B N 1
ATOM 665 C CA . LYS B 1 3 ? -2.43 -12.164 4.922 1 98.56 3 LYS B CA 1
ATOM 666 C C . LYS B 1 3 ? -2.947 -13.508 4.414 1 98.56 3 LYS B C 1
ATOM 668 O O . LYS B 1 3 ? -2.916 -13.773 3.211 1 98.56 3 LYS B O 1
ATOM 673 N N . ASN B 1 4 ? -3.35 -14.305 5.324 1 98.38 4 ASN B N 1
ATOM 674 C CA . ASN B 1 4 ? -3.865 -15.609 4.934 1 98.38 4 ASN B CA 1
ATOM 675 C C . ASN B 1 4 ? -5.102 -15.484 4.047 1 98.38 4 ASN B C 1
ATOM 677 O O . ASN B 1 4 ? -5.27 -16.25 3.1 1 98.38 4 ASN B O 1
ATOM 681 N N . ASP B 1 5 ? -6.016 -14.586 4.43 1 98.62 5 ASP B N 1
ATOM 682 C CA . ASP B 1 5 ? -7.176 -14.312 3.588 1 98.62 5 ASP B CA 1
ATOM 683 C C . ASP B 1 5 ? -6.754 -13.859 2.195 1 98.62 5 ASP B C 1
ATOM 685 O O . ASP B 1 5 ? -7.348 -14.266 1.194 1 98.62 5 ASP B O 1
ATOM 689 N N . LEU B 1 6 ? -5.723 -12.953 2.162 1 98.75 6 LEU B N 1
ATOM 690 C CA . LEU B 1 6 ? -5.215 -12.461 0.885 1 98.75 6 LEU B CA 1
ATOM 691 C C . LEU B 1 6 ? -4.668 -13.609 0.04 1 98.75 6 LEU B C 1
ATOM 693 O O . LEU B 1 6 ? -4.965 -13.695 -1.153 1 98.75 6 LEU B O 1
ATOM 697 N N . ILE B 1 7 ? -3.939 -14.484 0.707 1 98.69 7 ILE B N 1
ATOM 698 C CA . ILE B 1 7 ? -3.373 -15.641 0.02 1 98.69 7 ILE B CA 1
ATOM 699 C C . ILE B 1 7 ? -4.496 -16.5 -0.557 1 98.69 7 ILE B C 1
ATOM 701 O O . ILE B 1 7 ? -4.43 -16.922 -1.714 1 98.69 7 ILE B O 1
ATOM 705 N N . ALA B 1 8 ? -5.492 -16.703 0.21 1 98.38 8 ALA B N 1
ATOM 706 C CA . ALA B 1 8 ? -6.633 -17.5 -0.233 1 98.38 8 ALA B CA 1
ATOM 707 C C . ALA B 1 8 ? -7.348 -16.828 -1.406 1 98.38 8 ALA B C 1
ATOM 709 O O . ALA B 1 8 ? -7.746 -17.5 -2.359 1 98.38 8 ALA B O 1
ATOM 710 N N . ALA B 1 9 ? -7.551 -15.586 -1.367 1 98.19 9 ALA B N 1
ATOM 711 C CA . ALA B 1 9 ? -8.203 -14.836 -2.439 1 98.19 9 ALA B CA 1
ATOM 712 C C . ALA B 1 9 ? -7.406 -14.922 -3.734 1 98.19 9 ALA B C 1
ATOM 714 O O . ALA B 1 9 ? -7.973 -15.117 -4.812 1 98.19 9 ALA B O 1
ATOM 715 N N . VAL B 1 10 ? -6.094 -14.742 -3.592 1 98.31 10 VAL B N 1
ATOM 716 C CA . VAL B 1 10 ? -5.223 -14.805 -4.762 1 98.31 10 VAL B CA 1
ATOM 717 C C . VAL B 1 10 ? -5.273 -16.219 -5.359 1 98.31 10 VAL B C 1
ATOM 719 O O . VAL B 1 10 ? -5.41 -16.375 -6.574 1 98.31 10 VAL B O 1
ATOM 722 N N . ALA B 1 11 ? -5.145 -17.203 -4.512 1 98.12 11 ALA B N 1
ATOM 723 C CA . ALA B 1 11 ? -5.191 -18.578 -5 1 98.12 11 ALA B CA 1
ATOM 724 C C . ALA B 1 11 ? -6.496 -18.859 -5.746 1 98.12 11 ALA B C 1
ATOM 726 O O . ALA B 1 11 ? -6.488 -19.453 -6.82 1 98.12 11 ALA B O 1
ATOM 727 N N . ALA B 1 12 ? -7.605 -18.375 -5.242 1 97.31 12 ALA B N 1
ATOM 728 C CA . ALA B 1 12 ? -8.93 -18.625 -5.801 1 97.31 12 ALA B CA 1
ATOM 729 C C . ALA B 1 12 ? -9.109 -17.922 -7.141 1 97.31 12 ALA B C 1
ATOM 731 O O . ALA B 1 12 ? -9.727 -18.453 -8.062 1 97.31 12 ALA B O 1
ATOM 732 N N . SER B 1 13 ? -8.508 -16.781 -7.273 1 96.88 13 SER B N 1
ATOM 733 C CA . SER B 1 13 ? -8.773 -15.953 -8.445 1 96.88 13 SER B CA 1
ATOM 734 C C . SER B 1 13 ? -7.777 -16.25 -9.562 1 96.88 13 SER B C 1
ATOM 736 O O . SER B 1 13 ? -7.977 -15.82 -10.703 1 96.88 13 SER B O 1
ATOM 738 N N . THR B 1 14 ? -6.629 -16.875 -9.383 1 94.88 14 THR B N 1
ATOM 739 C CA . THR B 1 14 ? -5.574 -17.031 -10.383 1 94.88 14 THR B CA 1
ATOM 740 C C . THR B 1 14 ? -5.371 -18.516 -10.719 1 94.88 14 THR B C 1
ATOM 742 O O . THR B 1 14 ? -4.641 -18.844 -11.648 1 94.88 14 THR B O 1
ATOM 745 N N . ASP B 1 15 ? -5.906 -19.469 -10.023 1 89.5 15 ASP B N 1
ATOM 746 C CA . ASP B 1 15 ? -5.738 -20.922 -10.172 1 89.5 15 ASP B CA 1
ATOM 747 C C . ASP B 1 15 ? -4.348 -21.359 -9.719 1 89.5 15 ASP B C 1
ATOM 749 O O . ASP B 1 15 ? -3.805 -22.344 -10.234 1 89.5 15 ASP B O 1
ATOM 753 N N . LEU B 1 16 ? -3.643 -20.609 -9.039 1 96.44 16 LEU B N 1
ATOM 754 C CA . LEU B 1 16 ? -2.414 -21.016 -8.367 1 96.44 16 LEU B CA 1
ATOM 755 C C . LEU B 1 16 ? -2.721 -21.875 -7.141 1 96.44 16 LEU B C 1
ATOM 757 O O . LEU B 1 16 ? -3.771 -21.719 -6.516 1 96.44 16 LEU B O 1
ATOM 761 N N . SER B 1 17 ? -1.769 -22.781 -6.867 1 96.56 17 SER B N 1
ATOM 762 C CA . SER B 1 17 ? -1.884 -23.5 -5.605 1 96.56 17 SER B CA 1
ATOM 763 C C . SER B 1 17 ? -1.74 -22.562 -4.414 1 96.56 17 SER B C 1
ATOM 765 O O . SER B 1 17 ? -1.187 -21.469 -4.547 1 96.56 17 SER B O 1
ATOM 767 N N . LYS B 1 18 ? -2.229 -22.969 -3.293 1 97.19 18 LYS B N 1
ATOM 768 C CA . LYS B 1 18 ? -2.076 -22.172 -2.078 1 97.19 18 LYS B CA 1
ATOM 769 C C . LYS B 1 18 ? -0.606 -21.906 -1.775 1 97.19 18 LYS B C 1
ATOM 771 O O . LYS B 1 18 ? -0.249 -20.812 -1.324 1 97.19 18 LYS B O 1
ATOM 776 N N . THR B 1 19 ? 0.146 -22.906 -2.002 1 97.44 19 THR B N 1
ATOM 777 C CA . THR B 1 19 ? 1.581 -22.781 -1.775 1 97.44 19 THR B CA 1
ATOM 778 C C . THR B 1 19 ? 2.176 -21.703 -2.682 1 97.44 19 THR B C 1
ATOM 780 O O . THR B 1 19 ? 2.92 -20.844 -2.221 1 97.44 19 THR B O 1
ATOM 783 N N . ASP B 1 20 ? 1.865 -21.734 -3.938 1 97.25 20 ASP B N 1
ATOM 784 C CA . ASP B 1 20 ? 2.389 -20.75 -4.887 1 97.25 20 ASP B CA 1
ATOM 785 C C . ASP B 1 20 ? 1.842 -19.359 -4.602 1 97.25 20 ASP B C 1
ATOM 787 O O . ASP B 1 20 ? 2.559 -18.375 -4.738 1 97.25 20 ASP B O 1
ATOM 791 N N . ALA B 1 21 ? 0.568 -19.297 -4.227 1 98.19 21 ALA B N 1
ATOM 792 C CA . ALA B 1 21 ? -0.021 -18.016 -3.836 1 98.19 21 ALA B CA 1
ATOM 793 C C . ALA B 1 21 ? 0.706 -17.422 -2.631 1 98.19 21 ALA B C 1
ATOM 795 O O . ALA B 1 21 ? 0.919 -16.219 -2.561 1 98.19 21 ALA B O 1
ATOM 796 N N . THR B 1 22 ? 1.065 -18.312 -1.7 1 98.44 22 THR B N 1
ATOM 797 C CA . THR B 1 22 ? 1.817 -17.859 -0.532 1 98.44 22 THR B CA 1
ATOM 798 C C . THR B 1 22 ? 3.162 -17.281 -0.946 1 98.44 22 THR B C 1
ATOM 800 O O . THR B 1 22 ? 3.52 -16.172 -0.522 1 98.44 22 THR B O 1
ATOM 803 N N . LYS B 1 23 ? 3.863 -17.984 -1.803 1 98.06 23 LYS B N 1
ATOM 804 C CA . LYS B 1 23 ? 5.148 -17.5 -2.303 1 98.06 23 LYS B CA 1
ATOM 805 C C . LYS B 1 23 ? 4.992 -16.156 -3.016 1 98.06 23 LYS B C 1
ATOM 807 O O . LYS B 1 23 ? 5.816 -15.266 -2.842 1 98.06 23 LYS B O 1
ATOM 812 N N . ALA B 1 24 ? 3.963 -16.062 -3.807 1 97.88 24 ALA B N 1
ATOM 813 C CA . ALA B 1 24 ? 3.75 -14.867 -4.617 1 97.88 24 ALA B CA 1
ATOM 814 C C . ALA B 1 24 ? 3.422 -13.664 -3.742 1 97.88 24 ALA B C 1
ATOM 816 O O . ALA B 1 24 ? 3.98 -12.578 -3.93 1 97.88 24 ALA B O 1
ATOM 817 N N . VAL B 1 25 ? 2.486 -13.828 -2.805 1 98.69 25 VAL B N 1
ATOM 818 C CA . VAL B 1 25 ? 2.104 -12.734 -1.915 1 98.69 25 VAL B CA 1
ATOM 819 C C . VAL B 1 25 ? 3.322 -12.266 -1.126 1 98.69 25 VAL B C 1
ATOM 821 O O . VAL B 1 25 ? 3.609 -11.062 -1.078 1 98.69 25 VAL B O 1
ATOM 824 N N . ASP B 1 26 ? 4.074 -13.203 -0.57 1 98.38 26 ASP B N 1
ATOM 825 C CA . ASP B 1 26 ? 5.293 -12.844 0.149 1 98.38 26 ASP B CA 1
ATOM 826 C C . ASP B 1 26 ? 6.293 -12.156 -0.776 1 98.38 26 ASP B C 1
ATOM 828 O O . ASP B 1 26 ? 6.949 -11.188 -0.38 1 98.38 26 ASP B O 1
ATOM 832 N N . GLY B 1 27 ? 6.41 -12.688 -2 1 98.38 27 GLY B N 1
ATOM 833 C CA . GLY B 1 27 ? 7.309 -12.102 -2.984 1 98.38 27 GLY B CA 1
ATOM 834 C C . GLY B 1 27 ? 6.969 -10.664 -3.314 1 98.38 27 GLY B C 1
ATOM 835 O O . GLY B 1 27 ? 7.863 -9.828 -3.473 1 98.38 27 GLY B O 1
ATOM 836 N N . VAL B 1 28 ? 5.676 -10.359 -3.467 1 98.75 28 VAL B N 1
ATOM 837 C CA . VAL B 1 28 ? 5.227 -9 -3.768 1 98.75 28 VAL B CA 1
ATOM 838 C C . VAL B 1 28 ? 5.594 -8.062 -2.619 1 98.75 28 VAL B C 1
ATOM 840 O O . VAL B 1 28 ? 6.191 -7.008 -2.836 1 98.75 28 VAL B O 1
ATOM 843 N N . LEU B 1 29 ? 5.277 -8.492 -1.371 1 98.75 29 LEU B N 1
ATOM 844 C CA . LEU B 1 29 ? 5.555 -7.656 -0.205 1 98.75 29 LEU B CA 1
ATOM 845 C C . LEU B 1 29 ? 7.055 -7.441 -0.034 1 98.75 29 LEU B C 1
ATOM 847 O O . LEU B 1 29 ? 7.496 -6.324 0.245 1 98.75 29 LEU B O 1
ATOM 851 N N . ASP B 1 30 ? 7.84 -8.469 -0.273 1 98.44 30 ASP B N 1
ATOM 852 C CA . ASP B 1 30 ? 9.289 -8.383 -0.143 1 98.44 30 ASP B CA 1
ATOM 853 C C . ASP B 1 30 ? 9.891 -7.477 -1.216 1 98.44 30 ASP B C 1
ATOM 855 O O . ASP B 1 30 ? 10.812 -6.707 -0.942 1 98.44 30 ASP B O 1
ATOM 859 N N . ALA B 1 31 ? 9.422 -7.637 -2.439 1 98.56 31 ALA B N 1
ATOM 860 C CA . ALA B 1 31 ? 9.945 -6.828 -3.539 1 98.56 31 ALA B CA 1
ATOM 861 C C . ALA B 1 31 ? 9.672 -5.344 -3.309 1 98.56 31 ALA B C 1
ATOM 863 O O . ALA B 1 31 ? 10.547 -4.504 -3.545 1 98.56 31 ALA B O 1
ATOM 864 N N . ILE B 1 32 ? 8.461 -4.996 -2.816 1 98.81 32 ILE B N 1
ATOM 865 C CA . ILE B 1 32 ? 8.133 -3.607 -2.525 1 98.81 32 ILE B CA 1
ATOM 866 C C . ILE B 1 32 ? 9.016 -3.096 -1.39 1 98.81 32 ILE B C 1
ATOM 868 O O . ILE B 1 32 ? 9.602 -2.016 -1.489 1 98.81 32 ILE B O 1
ATOM 872 N N . THR B 1 33 ? 9.133 -3.955 -0.351 1 98.75 33 THR B N 1
ATOM 873 C CA . THR B 1 33 ? 9.977 -3.586 0.786 1 98.75 33 THR B CA 1
ATOM 874 C C . THR B 1 33 ? 11.414 -3.34 0.341 1 98.75 33 THR B C 1
ATOM 876 O O . THR B 1 33 ? 12.023 -2.342 0.727 1 98.75 33 THR B O 1
ATOM 879 N N . GLY B 1 34 ? 11.945 -4.23 -0.435 1 98.38 34 GLY B N 1
ATOM 880 C CA . GLY B 1 34 ? 13.305 -4.094 -0.929 1 98.38 34 GLY B CA 1
ATOM 881 C C . GLY B 1 34 ? 13.523 -2.832 -1.74 1 98.38 34 GLY B C 1
ATOM 882 O O . GLY B 1 34 ? 14.555 -2.166 -1.597 1 98.38 34 GLY B O 1
ATOM 883 N N . SER B 1 35 ? 12.617 -2.549 -2.643 1 98.62 35 SER B N 1
ATOM 884 C CA . SER B 1 35 ? 12.711 -1.343 -3.459 1 98.62 35 SER B CA 1
ATOM 885 C C . SER B 1 35 ? 12.734 -0.089 -2.592 1 98.62 35 SER B C 1
ATOM 887 O O . SER B 1 35 ? 13.57 0.796 -2.795 1 98.62 35 SER B O 1
ATOM 889 N N . LEU B 1 36 ? 11.852 0.017 -1.584 1 98.62 36 LEU B N 1
ATOM 890 C CA . LEU B 1 36 ? 11.773 1.18 -0.707 1 98.62 36 LEU B CA 1
ATOM 891 C C . LEU B 1 36 ? 13.031 1.293 0.154 1 98.62 36 LEU B C 1
ATOM 893 O O . LEU B 1 36 ? 13.492 2.398 0.437 1 98.62 36 LEU B O 1
ATOM 897 N N . LYS B 1 37 ? 13.547 0.131 0.553 1 98.06 37 LYS B N 1
ATOM 898 C CA . LYS B 1 37 ? 14.781 0.118 1.327 1 98.06 37 LYS B 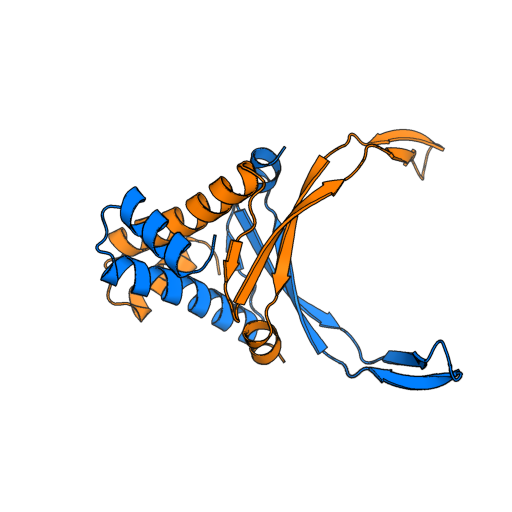CA 1
ATOM 899 C C . LYS B 1 37 ? 15.922 0.784 0.557 1 98.06 37 LYS B C 1
ATOM 901 O O . LYS B 1 37 ? 16.766 1.457 1.147 1 98.06 37 LYS B O 1
ATOM 906 N N . SER B 1 38 ? 15.867 0.594 -0.709 1 97.19 38 SER B N 1
ATOM 907 C CA . SER B 1 38 ? 16.906 1.141 -1.568 1 97.19 38 SER B CA 1
ATOM 908 C C . SER B 1 38 ? 16.609 2.586 -1.952 1 97.19 38 SER B C 1
ATOM 910 O O . SER B 1 38 ? 17.375 3.201 -2.707 1 97.19 38 SER B O 1
ATOM 912 N N . GLY B 1 39 ? 15.453 3.086 -1.529 1 95.94 39 GLY B N 1
ATOM 913 C CA . GLY B 1 39 ? 15.07 4.461 -1.814 1 95.94 39 GLY B CA 1
ATOM 914 C C . GLY B 1 39 ? 14.359 4.617 -3.145 1 95.94 39 GLY B C 1
ATOM 915 O O . GLY B 1 39 ? 14.133 5.738 -3.605 1 95.94 39 GLY B O 1
ATOM 916 N N . ASP B 1 40 ? 14.023 3.48 -3.779 1 97.62 40 ASP B N 1
ATOM 917 C CA . ASP B 1 40 ? 13.352 3.506 -5.074 1 97.62 40 ASP B CA 1
ATOM 918 C C . ASP B 1 40 ? 11.836 3.473 -4.906 1 97.62 40 ASP B C 1
ATOM 920 O O . ASP B 1 40 ? 11.32 2.799 -4.012 1 97.62 40 ASP B O 1
ATOM 924 N N . GLU B 1 41 ? 11.125 4.129 -5.812 1 98.5 41 GLU B N 1
ATOM 925 C CA . GLU B 1 41 ? 9.664 4.102 -5.809 1 98.5 41 GLU B CA 1
ATOM 926 C C . GLU B 1 41 ? 9.133 2.879 -6.551 1 98.5 41 GLU B C 1
ATOM 928 O O . GLU B 1 41 ? 9.82 2.32 -7.41 1 98.5 41 GLU B O 1
ATOM 933 N N . VAL B 1 42 ? 7.973 2.445 -6.121 1 98.88 42 VAL B N 1
ATOM 934 C CA . VAL B 1 42 ? 7.223 1.412 -6.824 1 98.88 42 VAL B CA 1
ATOM 935 C C . VAL B 1 42 ? 5.938 2.008 -7.398 1 98.88 42 VAL B C 1
ATOM 937 O O 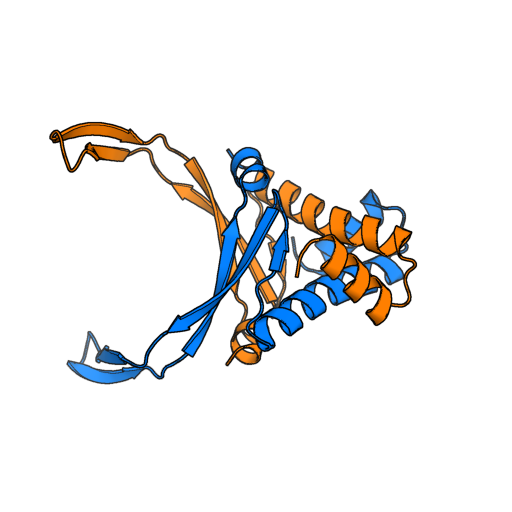. VAL B 1 42 ? 5.047 2.414 -6.648 1 98.88 42 VAL B O 1
ATOM 940 N N . ARG B 1 43 ? 5.922 2.07 -8.719 1 98.88 43 ARG B N 1
ATOM 941 C CA . ARG B 1 43 ? 4.781 2.693 -9.383 1 98.88 43 ARG B CA 1
ATOM 942 C C . ARG B 1 43 ? 3.926 1.652 -10.094 1 98.88 43 ARG B C 1
ATOM 944 O O . ARG B 1 43 ? 4.332 1.102 -11.117 1 98.88 43 ARG B O 1
ATOM 951 N N . LEU B 1 44 ? 2.783 1.402 -9.531 1 98.81 44 LEU B N 1
ATOM 952 C CA . LEU B 1 44 ? 1.809 0.486 -10.117 1 98.81 44 LEU B CA 1
ATOM 953 C C . LEU B 1 44 ? 0.626 1.251 -10.703 1 98.81 44 LEU B C 1
ATOM 955 O O . LEU B 1 44 ? -0.295 1.629 -9.969 1 98.81 44 LEU B O 1
ATOM 959 N N . VAL B 1 45 ? 0.66 1.424 -11.992 1 97.69 45 VAL B N 1
ATOM 960 C CA . VAL B 1 45 ? -0.305 2.275 -12.68 1 97.69 45 VAL B CA 1
ATOM 961 C C . VAL B 1 45 ? -1.725 1.824 -12.344 1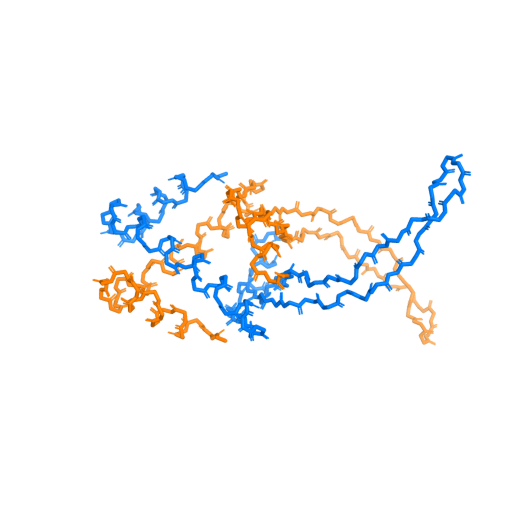 97.69 45 VAL B C 1
ATOM 963 O O . VAL B 1 45 ? -2.029 0.63 -12.391 1 97.69 45 VAL B O 1
ATOM 966 N N . GLY B 1 46 ? -2.588 2.816 -12.047 1 98.19 46 GLY B N 1
ATOM 967 C CA . GLY B 1 46 ? -3.965 2.543 -11.664 1 98.19 46 GLY B CA 1
ATOM 968 C C . GLY B 1 46 ? -4.129 2.262 -10.18 1 98.19 46 GLY B C 1
ATOM 969 O O . GLY B 1 46 ? -5.121 2.672 -9.578 1 98.19 46 GLY B O 1
ATOM 970 N N . PHE B 1 47 ? -3.184 1.519 -9.594 1 98.69 47 PHE B N 1
ATOM 971 C CA . PHE B 1 47 ? -3.277 1.095 -8.203 1 98.69 47 PHE B CA 1
ATOM 972 C C . PHE B 1 47 ? -2.693 2.152 -7.277 1 98.69 47 PHE B C 1
ATOM 974 O O . PHE B 1 47 ? -3.373 2.633 -6.367 1 98.69 47 PHE B O 1
ATOM 981 N N . GLY B 1 48 ? -1.38 2.479 -7.59 1 98.81 48 GLY B N 1
ATOM 982 C CA . GLY B 1 48 ? -0.788 3.516 -6.758 1 98.81 48 GLY B CA 1
ATOM 983 C C . GLY B 1 48 ? 0.729 3.469 -6.738 1 98.81 48 GLY B C 1
ATOM 984 O O . GLY B 1 48 ? 1.341 2.686 -7.465 1 98.81 48 GLY B O 1
ATOM 985 N N . THR B 1 49 ? 1.31 4.371 -5.934 1 98.94 49 THR B N 1
ATOM 986 C CA . THR B 1 49 ? 2.76 4.516 -5.852 1 98.94 49 THR B CA 1
ATOM 987 C C . THR B 1 49 ? 3.234 4.391 -4.41 1 98.94 49 THR B C 1
ATOM 989 O O . THR B 1 49 ? 2.678 5.023 -3.51 1 98.94 49 THR B O 1
ATOM 992 N N . PHE B 1 50 ? 4.176 3.535 -4.168 1 98.88 50 PHE B N 1
ATOM 993 C CA . PHE B 1 50 ? 4.898 3.465 -2.902 1 98.88 50 PHE B CA 1
ATOM 994 C C . PHE B 1 50 ? 6.191 4.266 -2.973 1 98.88 50 PHE B C 1
ATOM 996 O O . PHE B 1 50 ? 6.926 4.18 -3.959 1 98.88 50 PHE B O 1
ATOM 1003 N N . SER B 1 51 ? 6.469 5.023 -2.006 1 98.75 51 SER B N 1
ATOM 1004 C CA . SER B 1 51 ? 7.703 5.801 -1.927 1 98.75 51 SER B CA 1
ATOM 1005 C C . SER B 1 51 ? 8.133 6.008 -0.479 1 98.75 51 SER B C 1
ATOM 1007 O O . SER B 1 51 ? 7.461 5.551 0.447 1 98.75 51 SER B O 1
ATOM 1009 N N . VAL B 1 52 ? 9.336 6.562 -0.305 1 98.5 52 VAL B N 1
ATOM 1010 C CA . VAL B 1 52 ? 9.852 6.875 1.023 1 98.5 52 VAL B CA 1
ATOM 1011 C C . VAL B 1 52 ? 9.914 8.391 1.214 1 98.5 52 VAL B C 1
ATOM 1013 O O . VAL B 1 52 ? 10.5 9.102 0.394 1 98.5 52 VAL B O 1
ATOM 1016 N N . ALA B 1 53 ? 9.211 8.852 2.199 1 97.62 53 ALA B N 1
ATOM 1017 C CA . ALA B 1 53 ? 9.297 10.258 2.564 1 97.62 53 ALA B CA 1
ATOM 1018 C C . ALA B 1 53 ? 10.32 10.477 3.676 1 97.62 53 ALA B C 1
ATOM 1020 O O . ALA B 1 53 ? 10.32 9.758 4.68 1 97.62 53 ALA B O 1
ATOM 1021 N N . LYS B 1 54 ? 11.203 11.438 3.518 1 96.75 54 LYS B N 1
ATOM 1022 C CA . LYS B 1 54 ? 12.188 11.789 4.543 1 96.75 54 LYS B CA 1
ATOM 1023 C C . LYS B 1 54 ? 11.625 12.828 5.504 1 96.75 54 LYS B C 1
ATOM 1025 O O . LYS B 1 54 ? 11.133 13.875 5.078 1 96.75 54 LYS B O 1
ATOM 1030 N N . ARG B 1 55 ? 11.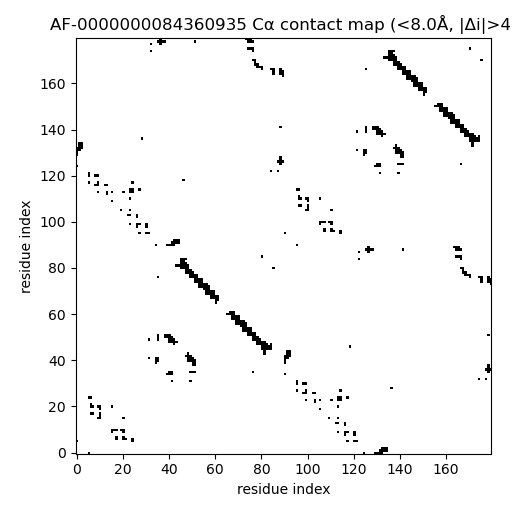609 12.367 6.727 1 95.62 55 ARG B N 1
ATOM 1031 C CA . ARG B 1 55 ? 11.18 13.289 7.777 1 95.62 55 ARG B CA 1
ATOM 1032 C C . ARG B 1 55 ? 12.367 13.789 8.586 1 95.62 55 ARG B C 1
ATOM 1034 O O . ARG B 1 55 ? 13.133 12.992 9.141 1 95.62 55 ARG B O 1
ATOM 1041 N N . ALA B 1 56 ? 12.539 15.078 8.641 1 96.38 56 ALA B N 1
ATOM 1042 C CA . ALA B 1 56 ? 13.656 15.68 9.375 1 96.38 56 ALA B CA 1
ATOM 1043 C C . ALA B 1 56 ? 13.445 15.562 10.883 1 96.38 56 ALA B C 1
ATOM 1045 O O . ALA B 1 56 ? 12.312 15.477 11.352 1 96.38 56 ALA B O 1
ATOM 1046 N N . ALA B 1 57 ? 14.648 15.539 11.547 1 96.5 57 ALA B N 1
ATOM 1047 C CA . ALA B 1 57 ? 14.57 15.602 13 1 96.5 57 ALA B CA 1
ATOM 1048 C C . ALA B 1 57 ? 13.883 16.891 13.453 1 96.5 57 ALA B C 1
ATOM 1050 O O . ALA B 1 57 ? 14.008 17.922 12.797 1 96.5 57 ALA B O 1
ATOM 1051 N N . SER B 1 58 ? 13.125 16.719 14.453 1 95.88 58 SER B N 1
ATOM 1052 C CA . SER B 1 58 ? 12.43 17.875 15 1 95.88 58 SER B CA 1
ATOM 1053 C C . SER B 1 58 ? 12.367 17.812 16.531 1 95.88 58 SER B C 1
ATOM 1055 O O . SER B 1 58 ? 12.867 16.875 17.141 1 95.88 58 SER B O 1
ATOM 1057 N N . THR B 1 59 ? 12.086 19 17.078 1 94.5 59 THR B N 1
ATOM 1058 C CA . THR B 1 59 ? 11.922 19.047 18.516 1 94.5 59 THR B CA 1
ATOM 1059 C C . THR B 1 59 ? 10.484 19.391 18.891 1 94.5 59 THR B C 1
ATOM 1061 O O . THR B 1 59 ? 9.898 20.328 18.344 1 94.5 59 THR B O 1
ATOM 1064 N N . GLY B 1 60 ? 9.875 18.391 19.594 1 92.81 60 GLY B N 1
ATOM 1065 C CA . GLY B 1 60 ? 8.547 18.656 20.109 1 92.81 60 GLY B CA 1
ATOM 1066 C C . GLY B 1 60 ? 8.539 18.953 21.594 1 92.81 60 GLY B C 1
ATOM 1067 O O . GLY B 1 60 ? 9.594 19.078 22.219 1 92.81 60 GLY B O 1
ATOM 1068 N N . ARG B 1 61 ? 7.246 19.422 22.094 1 93.5 61 ARG B N 1
ATOM 1069 C CA . ARG B 1 61 ? 7.09 19.656 23.516 1 93.5 61 ARG B CA 1
ATOM 1070 C C . ARG B 1 61 ? 6.004 18.766 24.109 1 93.5 61 ARG B C 1
ATOM 1072 O O . ARG B 1 61 ? 5.008 18.469 23.453 1 93.5 61 ARG B O 1
ATOM 1079 N N . ASN B 1 62 ? 6.199 18.047 25.297 1 93.12 62 ASN B N 1
ATOM 1080 C CA . ASN B 1 62 ? 5.16 17.344 26.031 1 93.12 62 ASN B CA 1
ATOM 1081 C C . ASN B 1 62 ? 4.02 18.281 26.422 1 93.12 62 ASN B C 1
ATOM 1083 O O . ASN B 1 62 ? 4.23 19.25 27.141 1 93.12 62 ASN B O 1
ATOM 1087 N N . PRO B 1 63 ? 2.852 18.031 25.844 1 90.69 63 PRO B N 1
ATOM 1088 C CA . PRO B 1 63 ? 1.747 18.953 26.109 1 90.69 63 PRO B CA 1
ATOM 1089 C C . PRO B 1 63 ? 1.471 19.141 27.594 1 90.69 63 PRO B C 1
ATOM 1091 O O . PRO B 1 63 ? 0.957 20.188 28.016 1 90.69 63 PRO B O 1
ATOM 1094 N N . ARG B 1 64 ? 1.795 18.078 28.297 1 94.94 64 ARG B N 1
ATOM 1095 C CA . ARG B 1 64 ? 1.461 18.078 29.719 1 94.94 64 ARG B CA 1
ATOM 1096 C C . ARG B 1 64 ? 2.559 18.766 30.531 1 94.94 64 ARG B C 1
ATOM 1098 O O . ARG B 1 64 ? 2.271 19.547 31.453 1 94.94 64 ARG B O 1
ATOM 1105 N N . THR B 1 65 ? 3.832 18.594 30.422 1 94.44 65 THR B N 1
ATOM 1106 C CA . THR B 1 65 ? 4.926 19 31.281 1 94.44 65 THR B CA 1
ATOM 1107 C C . THR B 1 65 ? 5.711 20.156 30.656 1 94.44 65 THR B C 1
ATOM 1109 O O . THR B 1 65 ? 6.488 20.828 31.328 1 94.44 65 THR B O 1
ATOM 1112 N N . GLY B 1 66 ? 5.637 20.344 29.359 1 93.25 66 GLY B N 1
ATOM 1113 C CA . GLY B 1 66 ? 6.383 21.359 28.641 1 93.25 66 GLY B CA 1
ATOM 1114 C C . GLY B 1 66 ? 7.789 20.922 28.281 1 93.25 66 GLY B C 1
ATOM 1115 O O . GLY B 1 66 ? 8.523 21.672 27.609 1 93.25 66 GLY B O 1
ATOM 1116 N N . GLU B 1 67 ? 8.242 19.781 28.797 1 93.88 67 GLU B N 1
ATOM 1117 C CA . GLU B 1 67 ? 9.594 19.297 28.531 1 93.88 67 GLU B CA 1
ATOM 1118 C C . GLU B 1 67 ? 9.797 19.047 27.031 1 93.88 67 GLU B C 1
ATOM 1120 O O . GLU B 1 67 ? 8.891 18.578 26.344 1 93.88 67 GLU B O 1
ATOM 1125 N N . SER B 1 68 ? 11.109 19.422 26.547 1 94.19 68 SER B N 1
ATOM 1126 C CA . SER B 1 68 ? 11.461 19.203 25.141 1 94.19 68 SER B CA 1
ATOM 1127 C C . SER B 1 68 ? 11.695 17.719 24.859 1 94.19 68 SER B C 1
ATOM 1129 O O . SER B 1 68 ? 12.305 17.016 25.656 1 94.19 68 SER B O 1
ATOM 1131 N N . ILE B 1 69 ? 10.992 17.234 23.797 1 94.06 69 ILE B N 1
ATOM 1132 C CA . ILE B 1 69 ? 11.195 15.883 23.297 1 94.06 69 ILE B CA 1
ATOM 1133 C C . ILE B 1 69 ? 11.836 15.938 21.906 1 94.06 69 ILE B C 1
ATOM 1135 O O . ILE B 1 69 ? 11.375 16.672 21.047 1 94.06 69 ILE B O 1
ATOM 1139 N N . GLN B 1 70 ? 12.969 15.18 21.797 1 94.38 70 GLN B N 1
ATOM 1140 C CA . GLN B 1 70 ? 13.633 15.094 20.5 1 94.38 70 GLN B CA 1
ATOM 1141 C C . GLN B 1 70 ? 13.016 14 19.625 1 94.38 70 GLN B C 1
ATOM 1143 O O . GLN B 1 70 ? 12.891 12.852 20.062 1 94.38 70 GLN B O 1
ATOM 1148 N N . ILE B 1 71 ? 12.562 14.375 18.438 1 93.25 71 ILE B N 1
ATOM 1149 C CA . ILE B 1 71 ? 12.07 13.438 17.438 1 93.25 71 ILE B CA 1
ATOM 1150 C C . ILE B 1 71 ? 13.125 13.227 16.359 1 93.25 71 ILE B C 1
ATOM 1152 O O . ILE B 1 71 ? 13.438 14.148 15.602 1 93.25 71 ILE B O 1
ATOM 1156 N N . PRO B 1 72 ? 13.672 12.078 16.391 1 95.12 72 PRO B N 1
ATOM 1157 C CA . PRO B 1 72 ? 14.75 11.844 15.43 1 95.12 72 PRO B CA 1
ATOM 1158 C C . PRO B 1 72 ? 14.273 11.875 13.984 1 95.12 72 PRO B C 1
ATOM 1160 O O . PRO B 1 72 ? 13.086 11.664 13.719 1 95.12 72 PRO B O 1
ATOM 1163 N N . ALA B 1 73 ? 15.203 12.281 13.094 1 97.12 73 ALA B N 1
ATOM 1164 C CA . ALA B 1 73 ? 14.914 12.133 11.672 1 97.12 73 ALA B CA 1
ATOM 1165 C C . ALA B 1 73 ? 14.508 10.695 11.344 1 97.12 73 ALA B C 1
ATOM 1167 O O . ALA B 1 73 ? 14.953 9.75 12 1 97.12 73 ALA B O 1
ATOM 1168 N N . SER B 1 74 ? 13.539 10.57 10.398 1 96.81 74 SER B N 1
ATOM 1169 C CA . SER B 1 74 ? 13.117 9.227 10.031 1 96.81 74 SER B CA 1
ATOM 1170 C C . SER B 1 74 ? 12.688 9.156 8.57 1 96.81 74 SER B C 1
ATOM 1172 O O . SER B 1 74 ? 12.391 10.188 7.957 1 96.81 74 SER B O 1
ATOM 1174 N N . ASN B 1 75 ? 12.844 7.977 7.984 1 97.69 75 ASN B N 1
ATOM 1175 C CA . ASN B 1 75 ? 12.25 7.641 6.695 1 97.69 75 ASN B CA 1
ATOM 1176 C C . ASN B 1 75 ? 10.883 6.98 6.863 1 97.69 75 ASN B C 1
ATOM 1178 O O . ASN B 1 75 ? 10.734 6.062 7.672 1 97.69 75 ASN B O 1
ATOM 1182 N N . GLN B 1 76 ? 9.93 7.543 6.156 1 97.44 76 GLN B N 1
ATOM 1183 C CA . GLN B 1 76 ? 8.578 7 6.277 1 97.44 76 GLN B CA 1
ATOM 1184 C C . GLN B 1 76 ? 8.094 6.426 4.949 1 97.44 76 GLN B C 1
ATOM 1186 O O . GLN B 1 76 ? 8.055 7.133 3.941 1 97.44 76 GLN B O 1
ATOM 1191 N N . PRO B 1 77 ? 7.719 5.125 4.906 1 98.56 77 PRO B N 1
ATOM 1192 C CA . PRO B 1 77 ? 7.035 4.629 3.711 1 98.56 77 PRO B CA 1
ATOM 1193 C C . PRO B 1 77 ? 5.691 5.312 3.475 1 98.56 77 PRO B C 1
ATOM 1195 O O . PRO B 1 77 ? 4.914 5.5 4.414 1 98.56 77 PRO B O 1
ATOM 1198 N N . LYS B 1 78 ? 5.426 5.703 2.232 1 98 78 LYS B N 1
ATOM 1199 C CA . LYS B 1 78 ? 4.184 6.359 1.833 1 98 78 LYS B CA 1
ATOM 1200 C C . LYS B 1 78 ? 3.531 5.633 0.659 1 98 78 LYS B C 1
ATOM 1202 O O . LYS B 1 78 ? 4.211 4.965 -0.118 1 98 78 LYS B O 1
ATOM 1207 N N . PHE B 1 79 ? 2.232 5.781 0.596 1 98.81 79 PHE B N 1
ATOM 1208 C CA . PHE B 1 79 ? 1.461 5.262 -0.527 1 98.81 79 PHE B CA 1
ATOM 1209 C C . PHE B 1 79 ? 0.498 6.316 -1.058 1 98.81 79 PHE B C 1
ATOM 1211 O O . PHE B 1 79 ? -0.247 6.93 -0.288 1 98.81 79 PHE B O 1
ATOM 1218 N N . LYS B 1 80 ? 0.617 6.539 -2.332 1 98.5 80 LYS B N 1
ATOM 1219 C CA . LYS B 1 80 ? -0.34 7.395 -3.027 1 98.5 80 LYS B CA 1
ATOM 1220 C C . LYS B 1 80 ? -1.23 6.582 -3.961 1 98.5 80 LYS B C 1
ATOM 1222 O O . LYS B 1 80 ? -0.75 5.996 -4.934 1 98.5 80 LYS B O 1
ATOM 1227 N N . ALA B 1 81 ? -2.521 6.617 -3.715 1 98.75 81 ALA B N 1
ATOM 1228 C CA . ALA B 1 81 ? -3.457 5.809 -4.496 1 98.75 81 ALA B CA 1
ATOM 1229 C C . ALA B 1 81 ? -3.543 6.305 -5.934 1 98.75 81 ALA B C 1
ATOM 1231 O O . ALA B 1 81 ? -3.547 7.516 -6.184 1 98.75 81 ALA B O 1
ATOM 1232 N N . GLY B 1 82 ? -3.621 5.352 -6.832 1 98.5 82 GLY B N 1
ATOM 1233 C CA . GLY B 1 82 ? -3.809 5.676 -8.234 1 98.5 82 GLY B CA 1
ATOM 1234 C C . GLY B 1 82 ? -5.258 5.938 -8.602 1 98.5 82 GLY B C 1
ATOM 1235 O O . GLY B 1 82 ? -6.16 5.691 -7.797 1 98.5 82 GLY B O 1
ATOM 1236 N N . LYS B 1 83 ? -5.465 6.387 -9.773 1 98.06 83 LYS B N 1
ATOM 1237 C CA . LYS B 1 83 ? -6.789 6.812 -10.219 1 98.06 83 LYS B CA 1
ATOM 1238 C C . LYS B 1 83 ? -7.777 5.648 -10.188 1 98.06 83 LYS B C 1
ATOM 1240 O O . LYS B 1 83 ? -8.914 5.805 -9.727 1 98.06 83 LYS B O 1
ATOM 1245 N N . ALA B 1 84 ? -7.395 4.516 -10.734 1 98.44 84 ALA B N 1
ATOM 1246 C CA . ALA B 1 84 ? -8.305 3.381 -10.82 1 98.44 84 ALA B CA 1
ATOM 1247 C C . ALA B 1 84 ? -8.719 2.896 -9.438 1 98.44 84 ALA B C 1
ATOM 1249 O O . ALA B 1 84 ? -9.875 2.525 -9.219 1 98.44 84 ALA B O 1
ATOM 1250 N N . LEU B 1 85 ? -7.785 2.859 -8.523 1 98.69 85 LEU B N 1
ATOM 1251 C CA . LEU B 1 85 ? -8.109 2.463 -7.156 1 98.69 85 LEU B CA 1
ATOM 1252 C C . LEU B 1 85 ? -9.047 3.475 -6.504 1 98.69 85 LEU B C 1
AT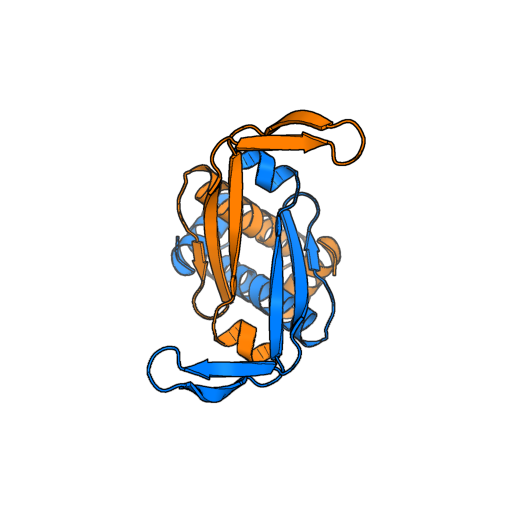OM 1254 O O . LEU B 1 85 ? -10.016 3.096 -5.84 1 98.69 85 LEU B O 1
ATOM 1258 N N . LYS B 1 86 ? -8.75 4.777 -6.664 1 98.19 86 LYS B N 1
ATOM 1259 C CA . LYS B 1 86 ? -9.617 5.824 -6.137 1 98.19 86 LYS B CA 1
ATOM 1260 C C . LYS B 1 86 ? -11.031 5.699 -6.707 1 98.19 86 LYS B C 1
ATOM 1262 O O . LYS B 1 86 ? -12.016 5.816 -5.973 1 98.19 86 LYS B O 1
ATOM 1267 N N . ASP B 1 87 ? -11.133 5.457 -8.008 1 98.06 87 ASP B N 1
ATOM 1268 C CA . ASP B 1 87 ? -12.43 5.293 -8.648 1 98.06 87 ASP B CA 1
ATOM 1269 C C . ASP B 1 87 ? -13.164 4.074 -8.102 1 98.06 87 ASP B C 1
ATOM 1271 O O . ASP B 1 87 ? -14.391 4.098 -7.949 1 98.06 87 ASP B O 1
ATOM 1275 N N . ALA B 1 88 ? -12.469 3.072 -7.84 1 98.12 88 ALA B N 1
ATOM 1276 C CA . ALA B 1 88 ? -13.062 1.82 -7.375 1 98.12 88 ALA B CA 1
ATOM 1277 C C . ALA B 1 88 ? -13.742 2.006 -6.023 1 98.12 88 ALA B C 1
ATOM 1279 O O . ALA B 1 88 ? -14.719 1.318 -5.719 1 98.12 88 ALA B O 1
ATOM 1280 N N . VAL B 1 89 ? -13.25 2.938 -5.234 1 98 89 VAL B N 1
ATOM 1281 C CA . VAL B 1 89 ? -13.789 3.047 -3.883 1 98 89 VAL B CA 1
ATOM 1282 C C . VAL B 1 89 ? -14.805 4.184 -3.826 1 98 89 VAL B C 1
ATOM 1284 O O . VAL B 1 89 ? -15.32 4.508 -2.754 1 98 89 VAL B O 1
ATOM 1287 N N . ASN B 1 90 ? -14.906 4.922 -4.875 1 95.81 90 ASN B N 1
ATOM 1288 C CA . ASN B 1 90 ? -15.883 6.004 -4.938 1 95.81 90 ASN B CA 1
ATOM 1289 C C . ASN B 1 90 ? -17.031 5.672 -5.891 1 95.81 90 ASN B C 1
ATOM 1291 O O . ASN B 1 90 ? -16.859 4.891 -6.828 1 95.81 90 ASN B O 1
#

pLDDT: mean 97.19, std 1.96, range [89.5, 98.94]

Foldseek 3Di:
DDPLVQLVVVCVPPVDDSVVSNVVSVVVVVVCVVCQVVQHKDQDALAWIKGKDKAQKDWDADPVPRDIDTRHIDIDIDIDGHDNNVVVVD/DDPLVQLVVCCVPPVDDSVVSNVVSVVVVVVCVVCQVVQHKDQDALAWIKGKDKAQKDWDADPVPRDIDTRHIDIDIDIDGHDNNVVVVD

InterPro domains:
  IPR000119 Histone-like DNA-binding protein [PF00216] (1-90)
  IPR000119 Histone-like DNA-binding protein [PR01727] (40-55)
  IPR000119 Histone-like DNA-binding protein [PR01727] (58-71)
  IPR000119 Histone-like DNA-binding protein [PR01727] (74-88)
  IPR000119 Histone-like DNA-binding protein [PTHR33175] (1-89)
  IPR000119 Histone-like DNA-binding protein [SM00411] (1-90)
  IPR010992 Integration host factor (IHF)-like DNA-binding domain superfamily [G3DSA:4.10.520.10] (1-90)
  IPR010992 Integration host factor (IHF)-like DNA-binding domain superfamily [SSF47729] (1-90)
  IPR020816 Histone-like DNA-binding protein, conserved site [PS00045] (46-65)

Secondary structure (DSSP, 8-state):
--HHHHHHHHHHHHT--HHHHHHHHHHHHHHHHHHHHTT--EEETTTEEEEEEEE--EEEE-TTT--EEEE--EEEEEEEE-HHHHHHT-/--HHHHHHHHHHHHT--HHHHHHHHHHHHHHHHHHHHTT--EEETTTEEEEEEEE--EEEE-TTT--EEEE--EEEEEEEE-HHHHHHT-

Radius of gyration: 19.07 Å; Cα contacts (8 Å, |Δi|>4): 341; chains: 2; bounding box: 35×58×48 Å

Nearest PDB structures (foldseek):
  4qju-assembly1_B  TM=9.133E-01  e=2.283E-12  Staphylococcus aureus subsp. aureus Mu50
  5lvt-assembly2_B  TM=8.929E-01  e=3.469E-11  Lactococcus lactis subsp. lactis Il1403
  4dky-assembly2_B  TM=9.114E-01  e=4.534E-09  Mycobacterium tuberculosis H37Ra
  1owf-assembly1_B  TM=8.886E-01  e=7.521E-09  Escherichia coli
  5j0n-assembly1_L  TM=8.896E-01  e=7.521E-09  Escherichia coli

Organism: NCBI:txid28181